Protein AF-A0A2A3X3C4-F1 (afdb_monomer_lite)

Radius of gyration: 15.56 Å; chains: 1; bounding box: 47×38×33 Å

Organism: Brevibacterium aurantiacum (NCBI:txid273384)

pLDDT: mean 91.79, std 9.41, range [42.06, 98.62]

Structure (mmCIF, N/CA/C/O backbone):
data_AF-A0A2A3X3C4-F1
#
_entry.id   AF-A0A2A3X3C4-F1
#
loop_
_atom_site.group_PDB
_atom_site.id
_atom_site.type_symbol
_atom_site.label_atom_id
_atom_site.label_alt_id
_atom_site.label_comp_id
_atom_site.label_asym_id
_atom_site.label_entity_id
_atom_site.label_seq_id
_atom_site.pdbx_PDB_ins_code
_atom_site.Cartn_x
_atom_site.Cartn_y
_atom_site.Cartn_z
_atom_site.occupancy
_atom_site.B_iso_or_equiv
_atom_site.auth_seq_id
_atom_site.auth_comp_id
_atom_site.auth_asym_id
_atom_site.auth_atom_id
_atom_site.pdbx_PDB_model_num
ATOM 1 N N . MET A 1 1 ? 4.500 -14.592 -3.077 1.00 85.81 1 MET A N 1
ATOM 2 C CA . MET A 1 1 ? 3.740 -15.726 -2.499 1.00 85.81 1 MET A CA 1
ATOM 3 C C . MET A 1 1 ? 2.327 -15.317 -2.112 1.00 85.81 1 MET A C 1
ATOM 5 O O . MET A 1 1 ? 1.414 -15.936 -2.627 1.00 85.81 1 MET A O 1
ATOM 9 N N . VAL A 1 2 ? 2.126 -14.289 -1.273 1.00 94.00 2 VAL A N 1
ATOM 10 C CA . VAL A 1 2 ? 0.773 -13.874 -0.836 1.00 94.00 2 VAL A CA 1
ATOM 11 C C . VAL A 1 2 ? -0.178 -13.632 -2.012 1.00 94.00 2 VAL A C 1
ATOM 13 O O . VAL A 1 2 ? -1.225 -14.262 -2.049 1.00 94.00 2 VAL A O 1
ATOM 16 N N . SER A 1 3 ? 0.209 -12.820 -3.004 1.00 89.94 3 SER A N 1
ATOM 17 C CA . SER A 1 3 ? -0.647 -12.524 -4.167 1.00 89.94 3 SER A CA 1
ATOM 18 C C . SER A 1 3 ? -1.041 -13.779 -4.953 1.00 89.94 3 SER A C 1
ATOM 20 O O . SER A 1 3 ? -2.203 -13.944 -5.296 1.00 89.94 3 SER A O 1
ATOM 22 N N . VAL A 1 4 ? -0.102 -14.719 -5.133 1.00 92.56 4 VAL A N 1
ATOM 23 C CA . VAL A 1 4 ? -0.367 -16.013 -5.787 1.00 92.56 4 VAL A CA 1
ATOM 24 C C . VAL A 1 4 ? -1.408 -16.815 -5.005 1.00 92.56 4 VAL A C 1
ATOM 26 O O . VAL A 1 4 ? -2.330 -17.366 -5.592 1.00 92.56 4 VAL A O 1
ATOM 29 N N . LEU A 1 5 ? -1.283 -16.883 -3.677 1.00 93.00 5 LEU A N 1
ATOM 30 C CA . LEU A 1 5 ? -2.232 -17.624 -2.845 1.00 93.00 5 LEU A CA 1
ATOM 31 C C . LEU A 1 5 ? -3.603 -16.943 -2.795 1.00 93.00 5 LEU A C 1
ATOM 33 O O . LEU A 1 5 ? -4.607 -17.639 -2.868 1.00 93.00 5 LEU A O 1
ATOM 37 N N . ALA A 1 6 ? -3.653 -15.613 -2.726 1.00 91.44 6 ALA A N 1
ATOM 38 C CA . ALA A 1 6 ? -4.905 -14.860 -2.789 1.00 91.44 6 ALA A CA 1
ATOM 39 C C . ALA A 1 6 ? -5.629 -15.078 -4.128 1.00 91.44 6 ALA A C 1
ATOM 41 O O . ALA A 1 6 ? -6.839 -15.260 -4.155 1.00 91.44 6 ALA A O 1
ATOM 42 N N . CYS A 1 7 ? -4.873 -15.137 -5.225 1.00 90.75 7 CYS A N 1
ATOM 43 C CA . CYS A 1 7 ? -5.380 -15.425 -6.561 1.00 90.75 7 CYS A CA 1
ATOM 44 C C . CYS A 1 7 ? -5.940 -16.851 -6.696 1.00 90.75 7 CYS A C 1
ATOM 46 O O . CYS A 1 7 ? -7.024 -17.059 -7.233 1.00 90.75 7 CYS A O 1
ATOM 48 N N . GLN A 1 8 ? -5.183 -17.843 -6.218 1.00 90.75 8 GLN A N 1
ATOM 49 C CA . GLN A 1 8 ? -5.447 -19.263 -6.477 1.00 90.75 8 GLN A CA 1
ATOM 50 C C . GLN A 1 8 ? -6.340 -19.929 -5.419 1.00 90.75 8 GLN A C 1
ATOM 52 O O . GLN A 1 8 ? -6.954 -20.952 -5.699 1.00 90.75 8 GLN A O 1
ATOM 57 N N . LEU A 1 9 ? -6.397 -19.384 -4.199 1.00 90.00 9 LEU A N 1
ATOM 58 C CA . LEU A 1 9 ? -7.109 -19.947 -3.042 1.00 90.00 9 LEU A CA 1
ATOM 59 C C . LEU A 1 9 ? -8.020 -18.896 -2.386 1.00 90.00 9 LEU A C 1
ATOM 61 O O . LEU A 1 9 ? -8.079 -18.776 -1.160 1.00 90.00 9 LEU A O 1
ATOM 65 N N . ARG A 1 10 ? -8.706 -18.104 -3.210 1.00 81.69 10 ARG A N 1
ATOM 66 C CA . ARG A 1 10 ? -9.596 -17.002 -2.805 1.00 81.69 10 ARG A CA 1
ATOM 67 C C . ARG A 1 10 ? -10.656 -17.398 -1.769 1.00 81.69 10 ARG A C 1
ATOM 69 O O . ARG A 1 10 ? -10.894 -16.664 -0.819 1.00 81.69 10 ARG A O 1
ATOM 76 N N . ASP A 1 11 ? -11.196 -18.611 -1.867 1.00 85.12 11 ASP A N 1
ATOM 77 C CA . ASP A 1 11 ? -12.179 -19.187 -0.937 1.00 85.12 11 ASP A CA 1
ATOM 78 C C . ASP A 1 11 ? -11.599 -19.504 0.459 1.00 85.12 11 ASP A C 1
ATOM 80 O O . ASP A 1 11 ? -12.320 -19.869 1.392 1.00 85.12 11 ASP A O 1
ATOM 84 N N . ARG A 1 12 ? -10.274 -19.402 0.630 1.00 90.50 12 ARG A N 1
ATOM 85 C CA . ARG A 1 12 ? -9.569 -19.768 1.866 1.00 90.50 12 ARG A CA 1
ATOM 86 C C . ARG A 1 12 ? -9.150 -18.583 2.717 1.00 90.50 12 ARG A C 1
ATOM 88 O O . ARG A 1 12 ? -8.841 -18.795 3.892 1.00 90.50 12 ARG A O 1
ATOM 95 N N . PHE A 1 13 ? -9.186 -17.362 2.204 1.00 91.69 13 PHE A N 1
ATOM 96 C CA . PHE A 1 13 ? -8.737 -16.184 2.941 1.00 91.69 13 PHE A CA 1
ATOM 97 C C . PHE A 1 13 ? -9.859 -15.152 3.024 1.00 91.69 13 PHE A C 1
ATOM 99 O O . PHE A 1 13 ? -10.421 -14.767 2.010 1.00 91.69 13 PHE A O 1
ATOM 106 N N . SER A 1 14 ? -10.184 -14.694 4.237 1.00 93.38 14 SER A N 1
ATOM 107 C CA . SER A 1 14 ? -11.134 -13.586 4.429 1.00 93.38 14 SER A CA 1
ATOM 108 C C . SER A 1 14 ? -10.510 -12.223 4.140 1.00 93.38 14 SER A C 1
ATOM 110 O O . SER A 1 14 ? -11.229 -11.259 3.920 1.00 93.38 14 SER A O 1
ATOM 112 N N . ALA A 1 15 ? -9.180 -12.149 4.161 1.00 95.81 15 ALA A N 1
ATOM 113 C CA . ALA A 1 15 ? -8.386 -10.978 3.835 1.00 95.81 15 ALA A CA 1
ATOM 114 C C . ALA A 1 15 ? -6.932 -11.398 3.569 1.00 95.81 15 ALA A C 1
ATOM 116 O O . ALA A 1 15 ? -6.484 -12.447 4.047 1.00 95.81 15 ALA A O 1
ATOM 117 N N . PHE A 1 16 ? -6.167 -10.573 2.857 1.00 96.25 16 PHE A N 1
ATOM 118 C CA . PHE A 1 16 ? -4.724 -10.768 2.686 1.00 96.25 16 PHE A CA 1
ATOM 119 C C . PHE A 1 16 ? -3.971 -9.439 2.681 1.00 96.25 16 PHE A C 1
ATOM 121 O O . PHE A 1 16 ? -4.551 -8.378 2.465 1.00 96.25 16 PHE A O 1
ATOM 128 N N . ALA A 1 17 ? -2.661 -9.483 2.920 1.00 97.81 17 ALA A N 1
ATOM 129 C CA . ALA A 1 17 ? -1.857 -8.272 2.894 1.00 97.81 17 ALA A CA 1
ATOM 130 C C . ALA A 1 17 ? -0.416 -8.501 2.440 1.00 97.81 17 ALA A C 1
ATOM 132 O O . ALA A 1 17 ? 0.156 -9.572 2.653 1.00 97.81 17 ALA A O 1
ATOM 133 N N . THR A 1 18 ? 0.181 -7.478 1.834 1.00 97.56 18 THR A N 1
ATOM 134 C CA . THR A 1 18 ? 1.569 -7.491 1.359 1.00 97.56 18 THR A CA 1
ATOM 135 C C . THR A 1 18 ? 2.384 -6.376 2.001 1.00 97.56 18 THR A C 1
ATOM 137 O O . THR A 1 18 ? 1.902 -5.268 2.217 1.00 97.56 18 THR A O 1
ATOM 140 N N . ILE A 1 19 ? 3.656 -6.667 2.273 1.00 97.88 19 ILE A N 1
ATOM 141 C CA . ILE A 1 19 ? 4.665 -5.673 2.646 1.00 97.88 19 ILE A CA 1
ATOM 142 C C . ILE A 1 19 ? 5.805 -5.802 1.647 1.00 97.88 19 ILE A C 1
ATOM 144 O O . ILE A 1 19 ? 6.283 -6.917 1.429 1.00 97.88 19 ILE A O 1
ATOM 148 N N . ALA A 1 20 ? 6.204 -4.685 1.036 1.00 97.06 20 ALA A N 1
ATOM 149 C CA . ALA A 1 20 ? 7.280 -4.638 0.045 1.00 97.06 20 ALA A CA 1
ATOM 150 C C . ALA A 1 20 ? 7.107 -5.719 -1.051 1.00 97.06 20 ALA A C 1
ATOM 152 O O . ALA A 1 20 ? 8.029 -6.457 -1.399 1.00 97.06 20 ALA A O 1
ATOM 153 N N . GLY A 1 21 ? 5.875 -5.882 -1.545 1.00 94.94 21 GLY A N 1
ATOM 154 C CA . GLY A 1 21 ? 5.501 -7.000 -2.408 1.00 94.94 21 GLY A CA 1
ATOM 155 C C . GLY A 1 21 ? 6.177 -6.962 -3.781 1.00 94.94 21 GLY A C 1
ATOM 156 O O . GLY A 1 21 ? 6.373 -5.906 -4.376 1.00 94.94 21 GLY A O 1
ATOM 157 N N . ALA A 1 22 ? 6.508 -8.140 -4.311 1.00 92.31 22 ALA A N 1
ATOM 158 C CA . ALA A 1 22 ? 6.952 -8.284 -5.692 1.00 92.31 22 ALA A CA 1
ATOM 159 C C . ALA A 1 22 ? 5.750 -8.589 -6.597 1.00 92.31 22 ALA A C 1
ATOM 161 O O . ALA A 1 22 ? 5.285 -9.730 -6.653 1.00 92.31 22 ALA A O 1
ATOM 162 N N . TYR A 1 23 ? 5.242 -7.563 -7.276 1.00 89.56 23 TYR A N 1
ATOM 163 C CA . TYR A 1 23 ? 3.998 -7.607 -8.050 1.00 89.56 23 TYR A CA 1
ATOM 164 C C . TYR A 1 23 ? 4.232 -7.982 -9.516 1.00 89.56 23 TYR A C 1
ATOM 166 O O . TYR A 1 23 ? 3.828 -7.258 -10.416 1.00 89.56 23 TYR A O 1
ATOM 174 N N . TYR A 1 24 ? 4.915 -9.094 -9.785 1.00 92.44 24 TYR A N 1
ATOM 175 C CA . TYR A 1 24 ? 5.076 -9.551 -11.169 1.00 92.44 24 TYR A CA 1
ATOM 176 C C . TYR A 1 24 ? 3.743 -10.065 -11.747 1.00 92.44 24 TYR A C 1
ATOM 178 O O . TYR A 1 24 ? 2.966 -10.643 -10.976 1.00 92.44 24 TYR A O 1
ATOM 186 N N . PRO A 1 25 ? 3.479 -9.920 -13.061 1.00 88.62 25 PRO A N 1
ATOM 187 C CA . PRO A 1 25 ? 2.233 -10.361 -13.704 1.00 88.62 25 PRO A CA 1
ATOM 188 C C . PRO A 1 25 ? 1.836 -11.798 -13.371 1.00 88.62 25 PRO A C 1
ATOM 190 O O . PRO A 1 25 ? 0.712 -12.066 -12.966 1.00 88.62 25 PRO A O 1
ATOM 193 N N . GLN A 1 26 ? 2.802 -12.717 -13.341 1.00 88.19 26 GLN A N 1
ATOM 194 C CA . GLN A 1 26 ? 2.584 -14.131 -13.019 1.00 88.19 26 GLN A CA 1
ATOM 195 C C . GLN A 1 26 ? 1.997 -14.360 -11.613 1.00 88.19 26 GLN A C 1
ATOM 197 O O . GLN A 1 26 ? 1.540 -15.457 -11.300 1.00 88.19 26 GLN A O 1
ATOM 202 N N . SER A 1 27 ? 2.041 -13.354 -10.733 1.00 87.25 27 SER A N 1
ATOM 203 C CA . SER A 1 27 ? 1.463 -13.431 -9.392 1.00 87.25 27 SER A CA 1
ATOM 204 C C . SER A 1 27 ? -0.025 -13.086 -9.323 1.00 87.25 27 SER A C 1
ATOM 206 O O . SER A 1 27 ? -0.627 -13.320 -8.273 1.00 87.25 27 SER A O 1
ATOM 208 N N . PHE A 1 28 ? -0.599 -12.546 -10.403 1.00 86.25 28 PHE A N 1
ATOM 209 C CA . PHE A 1 28 ? -2.008 -12.156 -10.487 1.00 86.25 28 PHE A CA 1
ATOM 210 C C . PHE A 1 28 ? -2.667 -12.386 -11.867 1.00 86.25 28 PHE A C 1
ATOM 212 O O . PHE A 1 28 ? -3.858 -12.131 -12.041 1.00 86.25 28 PHE A O 1
ATOM 219 N N . ASP A 1 29 ? -1.930 -12.889 -12.855 1.00 87.25 29 ASP A N 1
ATOM 220 C CA . ASP A 1 29 ? -2.485 -13.238 -14.159 1.00 87.25 29 ASP A CA 1
ATOM 221 C C . ASP A 1 29 ? -3.502 -14.378 -14.032 1.00 87.25 29 ASP A C 1
ATOM 223 O O . ASP A 1 29 ? -3.238 -15.425 -13.436 1.00 87.25 29 ASP A O 1
ATOM 227 N N . GLY A 1 30 ? -4.679 -14.171 -14.624 1.00 87.56 30 GLY A N 1
ATOM 228 C CA . GLY A 1 30 ? -5.760 -15.154 -14.621 1.00 87.56 30 GLY A CA 1
ATOM 229 C C . GLY A 1 30 ? -6.486 -15.308 -13.283 1.00 87.56 30 GLY A C 1
ATOM 230 O O . GLY A 1 30 ? -7.210 -16.290 -13.122 1.00 87.56 30 GLY A O 1
ATOM 231 N N . CYS A 1 31 ? -6.320 -14.379 -12.332 1.00 89.81 31 CYS A N 1
ATOM 232 C CA . CYS A 1 31 ? -7.125 -14.402 -11.113 1.00 89.81 31 CYS A CA 1
ATOM 233 C C . CYS A 1 31 ? -8.613 -14.244 -11.411 1.00 89.81 31 CYS A C 1
ATOM 235 O O . CYS A 1 31 ? -9.028 -13.447 -12.254 1.00 89.81 31 CYS A O 1
ATOM 237 N N . ASP A 1 32 ? -9.416 -14.970 -10.641 1.00 88.69 32 ASP A N 1
ATOM 238 C CA . ASP A 1 32 ? -10.850 -14.757 -10.573 1.00 88.69 32 ASP A CA 1
ATOM 239 C C . ASP A 1 32 ? -11.160 -13.660 -9.546 1.00 88.69 32 ASP A C 1
ATOM 241 O O . ASP A 1 32 ? -11.014 -13.843 -8.336 1.00 88.69 32 ASP A O 1
ATOM 245 N N . TYR A 1 33 ? -11.593 -12.512 -10.056 1.00 87.12 33 TYR A N 1
ATOM 246 C CA . TYR A 1 33 ? -11.957 -11.333 -9.275 1.00 87.12 33 TYR A CA 1
ATOM 247 C C . TYR A 1 33 ? -13.466 -11.251 -8.962 1.00 87.12 33 TYR A C 1
ATOM 249 O O . TYR A 1 33 ? -13.936 -10.233 -8.469 1.00 87.12 33 TYR A O 1
ATOM 257 N N . SER A 1 34 ? -14.259 -12.290 -9.252 1.00 85.25 34 SER A N 1
ATOM 258 C CA . SER A 1 34 ? -15.731 -12.247 -9.131 1.00 85.25 34 SER A CA 1
ATOM 259 C C . SER A 1 34 ? -16.255 -11.981 -7.711 1.00 85.25 34 SER A C 1
ATOM 261 O O . SER A 1 34 ? -17.250 -11.274 -7.529 1.00 85.25 34 SER A O 1
ATOM 263 N N . GLU A 1 35 ? -15.564 -12.507 -6.703 1.00 84.94 35 GLU A N 1
ATOM 264 C CA . GLU A 1 35 ? -15.780 -12.203 -5.283 1.00 84.94 35 GLU A CA 1
ATOM 265 C C . GLU A 1 35 ? -14.549 -11.446 -4.762 1.00 84.94 35 GLU A C 1
ATOM 267 O O . GLU A 1 35 ? -13.452 -12.019 -4.683 1.00 84.94 35 GLU A O 1
ATOM 272 N N . PRO A 1 36 ? -14.707 -10.157 -4.449 1.00 87.81 36 PRO A N 1
ATOM 273 C CA . PRO A 1 36 ? -13.616 -9.327 -3.979 1.00 87.81 36 PRO A CA 1
ATOM 274 C C . PRO A 1 36 ? -13.172 -9.753 -2.574 1.00 87.81 36 PRO A C 1
ATOM 276 O O . PRO A 1 36 ? -13.988 -9.942 -1.675 1.00 87.81 36 PRO A O 1
ATOM 279 N N . THR A 1 37 ? -11.860 -9.887 -2.374 1.00 92.25 37 THR A N 1
ATOM 280 C CA . THR A 1 37 ? -11.265 -10.195 -1.066 1.00 92.25 37 THR A CA 1
ATOM 281 C C . THR A 1 37 ? -10.635 -8.928 -0.483 1.00 92.25 37 THR A C 1
ATOM 283 O O . THR A 1 37 ? -9.821 -8.307 -1.173 1.00 92.25 37 THR A O 1
ATOM 286 N N . PRO A 1 38 ? -10.952 -8.551 0.770 1.00 96.19 38 PRO A N 1
ATOM 287 C CA . PRO A 1 38 ? -10.298 -7.444 1.457 1.00 96.19 38 PRO A CA 1
ATOM 288 C C . PRO A 1 38 ? -8.777 -7.545 1.406 1.00 96.19 38 PRO A C 1
ATOM 290 O O . PRO A 1 38 ? -8.197 -8.606 1.672 1.00 96.19 38 PRO A O 1
ATOM 293 N N . MET A 1 39 ? -8.121 -6.437 1.069 1.00 96.56 39 MET A N 1
ATOM 294 C CA . MET A 1 39 ? -6.676 -6.424 0.909 1.00 96.56 39 MET A CA 1
ATOM 295 C C . MET A 1 39 ? -5.998 -5.127 1.340 1.00 96.56 39 MET A C 1
ATOM 297 O O . MET A 1 39 ? -6.532 -4.026 1.199 1.00 96.56 39 MET A O 1
ATOM 301 N N . LEU A 1 40 ? -4.777 -5.279 1.850 1.00 98.25 40 LEU A N 1
ATOM 302 C CA . LEU A 1 40 ? -3.938 -4.174 2.296 1.00 98.25 40 LEU A CA 1
ATOM 303 C C . LEU A 1 40 ? -2.506 -4.342 1.778 1.00 98.25 40 LEU A C 1
ATOM 305 O O . LEU A 1 40 ? -1.872 -5.374 1.983 1.00 98.25 40 LEU A O 1
ATOM 309 N N . ALA A 1 41 ? -1.961 -3.308 1.147 1.00 98.44 41 ALA A N 1
ATOM 310 C CA . ALA A 1 41 ? -0.563 -3.259 0.732 1.00 98.44 41 ALA A CA 1
ATOM 311 C C . ALA A 1 41 ? 0.207 -2.180 1.501 1.00 98.44 41 ALA A C 1
ATOM 313 O O . ALA A 1 41 ? -0.279 -1.064 1.674 1.00 98.44 41 ALA A O 1
ATOM 314 N N . ILE A 1 42 ? 1.428 -2.483 1.935 1.00 98.38 42 ILE A N 1
ATOM 315 C CA . ILE A 1 42 ? 2.363 -1.519 2.526 1.00 98.38 42 ILE A CA 1
ATOM 316 C C . ILE A 1 42 ? 3.634 -1.515 1.687 1.00 98.38 42 ILE A C 1
ATOM 318 O O . ILE A 1 42 ? 4.248 -2.563 1.477 1.00 98.38 42 ILE A O 1
ATOM 322 N N . HIS A 1 43 ? 4.054 -0.346 1.210 1.00 98.50 43 HIS A N 1
ATOM 323 C CA . HIS A 1 43 ? 5.220 -0.252 0.335 1.00 98.50 43 HIS A CA 1
ATOM 324 C C . HIS A 1 43 ? 5.987 1.052 0.533 1.00 98.50 43 HIS A C 1
ATOM 326 O O . HIS A 1 43 ? 5.397 2.120 0.710 1.00 98.50 43 HIS A O 1
ATOM 332 N N . GLY A 1 44 ? 7.315 0.962 0.508 1.00 97.94 44 GLY A N 1
ATOM 333 C CA . GLY A 1 44 ? 8.203 2.112 0.617 1.00 97.94 44 GLY A CA 1
ATOM 334 C C . GLY A 1 44 ? 8.376 2.834 -0.718 1.00 97.94 44 GLY A C 1
ATOM 335 O O . GLY A 1 44 ? 8.622 2.194 -1.737 1.00 97.94 44 GLY A O 1
ATOM 336 N N . THR A 1 45 ? 8.274 4.165 -0.745 1.00 97.56 45 THR A N 1
ATOM 337 C CA . THR A 1 45 ? 8.482 4.932 -1.991 1.00 97.56 45 THR A CA 1
ATOM 338 C C . THR A 1 45 ? 9.955 4.999 -2.403 1.00 97.56 45 THR A C 1
ATOM 340 O O . THR A 1 45 ? 10.251 5.319 -3.549 1.00 97.56 45 THR A O 1
ATOM 343 N N . GLY A 1 46 ? 10.875 4.704 -1.477 1.00 97.50 46 GLY A N 1
ATOM 344 C CA . GLY A 1 46 ? 12.320 4.601 -1.699 1.00 97.50 46 GLY A CA 1
ATOM 345 C C . GLY A 1 46 ? 12.811 3.162 -1.896 1.00 97.50 46 GLY A C 1
ATOM 346 O O . GLY A 1 46 ? 14.011 2.906 -1.797 1.00 97.50 46 GLY A O 1
ATOM 347 N N . ASP A 1 47 ? 11.907 2.208 -2.136 1.00 98.25 47 ASP A N 1
ATOM 348 C CA . ASP A 1 47 ? 12.253 0.807 -2.350 1.00 98.25 47 ASP A CA 1
ATOM 349 C C . ASP A 1 47 ? 13.109 0.641 -3.624 1.00 98.25 47 ASP A C 1
ATOM 351 O O . ASP A 1 47 ? 12.653 0.810 -4.759 1.00 98.25 47 ASP A O 1
ATOM 355 N N . ALA A 1 48 ? 14.384 0.302 -3.421 1.00 96.75 48 ALA A N 1
ATOM 356 C CA . ALA A 1 48 ? 15.358 0.084 -4.488 1.00 96.75 48 ALA A CA 1
ATOM 357 C C . ALA A 1 48 ? 15.362 -1.356 -5.042 1.00 96.75 48 ALA A C 1
ATOM 359 O O . ALA A 1 48 ? 16.109 -1.648 -5.972 1.00 96.75 48 ALA A O 1
ATOM 360 N N . THR A 1 49 ? 14.569 -2.262 -4.465 1.00 96.12 49 THR A N 1
ATOM 361 C CA . THR A 1 49 ? 14.469 -3.673 -4.874 1.00 96.12 49 THR A CA 1
ATOM 362 C C . THR A 1 49 ? 13.227 -3.926 -5.724 1.00 96.12 49 THR A C 1
ATOM 364 O O . THR A 1 49 ? 13.322 -4.591 -6.754 1.00 96.12 49 THR A O 1
ATOM 367 N N . MET A 1 50 ? 12.075 -3.414 -5.288 1.00 96.69 50 MET A N 1
ATOM 368 C CA . MET A 1 50 ? 10.799 -3.425 -6.002 1.00 96.69 50 MET A CA 1
ATOM 369 C C . MET A 1 50 ? 10.250 -1.999 -6.019 1.00 96.69 50 MET A C 1
ATOM 371 O O . MET A 1 50 ? 9.599 -1.559 -5.074 1.00 96.69 50 MET A O 1
ATOM 375 N N . HIS A 1 51 ? 10.549 -1.269 -7.091 1.00 97.81 51 HIS A N 1
ATOM 376 C CA . HIS A 1 51 ? 10.210 0.148 -7.202 1.00 97.81 51 HIS A CA 1
ATOM 377 C C . HIS A 1 51 ? 8.712 0.421 -7.062 1.00 97.81 51 HIS A C 1
ATOM 379 O O . HIS A 1 51 ? 7.880 -0.246 -7.674 1.00 97.81 51 HIS A O 1
ATOM 385 N N . TYR A 1 52 ? 8.392 1.459 -6.292 1.00 98.19 52 TYR A N 1
ATOM 386 C CA . TYR A 1 52 ? 7.020 1.842 -5.974 1.00 98.19 52 TYR A CA 1
ATOM 387 C C . TYR A 1 52 ? 6.194 2.221 -7.220 1.00 98.19 52 TYR A C 1
ATOM 389 O O . TYR A 1 52 ? 5.034 1.833 -7.355 1.00 98.19 52 TYR A O 1
ATOM 397 N N . GLU A 1 53 ? 6.810 2.928 -8.167 1.00 98.00 53 GLU A N 1
ATOM 398 C CA . GLU A 1 53 ? 6.173 3.345 -9.428 1.00 98.00 53 GLU A CA 1
ATOM 399 C C . GLU A 1 53 ? 6.191 2.251 -10.512 1.00 98.00 53 GLU A C 1
ATOM 401 O O . GLU A 1 53 ? 5.786 2.488 -11.648 1.00 98.00 53 GLU A O 1
ATOM 406 N N . GLY A 1 54 ? 6.629 1.037 -10.168 1.00 97.19 54 GLY A N 1
ATOM 407 C CA . GLY A 1 54 ? 6.818 -0.051 -11.120 1.00 97.19 54 GLY A CA 1
ATOM 408 C C . GLY A 1 54 ? 8.195 -0.005 -11.771 1.00 97.19 54 GLY A C 1
ATOM 409 O O . GLY A 1 54 ? 9.028 0.855 -11.475 1.00 97.19 54 GLY A O 1
ATOM 410 N N . GLY A 1 55 ? 8.472 -0.977 -12.630 1.00 96.81 55 GLY A N 1
ATOM 411 C CA . GLY A 1 55 ? 9.770 -1.077 -13.282 1.00 96.81 55 GLY A CA 1
ATOM 412 C C . GLY A 1 55 ? 9.977 -2.399 -13.995 1.00 96.81 55 GLY A C 1
ATOM 413 O O . GLY A 1 55 ? 9.036 -3.134 -14.279 1.00 96.81 55 GLY A O 1
ATOM 414 N N . GLU A 1 56 ? 11.239 -2.693 -14.278 1.00 96.19 56 GLU A N 1
ATOM 415 C CA . GLU A 1 56 ? 11.664 -3.952 -14.870 1.00 96.19 56 GLU A CA 1
ATOM 416 C C . GLU A 1 56 ? 12.737 -4.577 -13.987 1.00 96.19 56 GLU A C 1
ATOM 418 O O . GLU A 1 56 ? 13.676 -3.910 -13.546 1.00 96.19 56 GLU A O 1
ATOM 423 N N . ARG A 1 57 ? 12.598 -5.871 -13.711 1.00 93.12 57 ARG A N 1
ATOM 424 C CA . ARG A 1 57 ? 13.579 -6.626 -12.940 1.00 93.12 57 ARG A CA 1
ATOM 425 C C . ARG A 1 57 ? 13.558 -8.078 -13.389 1.00 93.12 57 ARG A C 1
ATOM 427 O O . ARG A 1 57 ? 12.500 -8.640 -13.627 1.00 93.12 57 ARG A O 1
ATOM 434 N N . GLN A 1 58 ? 14.741 -8.683 -13.505 1.00 90.44 58 GLN A N 1
ATOM 435 C CA . GLN A 1 58 ? 14.903 -10.050 -14.028 1.00 90.44 58 GLN A CA 1
ATOM 436 C C . GLN A 1 58 ? 14.282 -10.259 -15.427 1.00 90.44 58 GLN A C 1
ATOM 438 O O . GLN A 1 58 ? 13.843 -11.359 -15.742 1.00 90.44 58 GLN A O 1
ATOM 443 N N . GLY A 1 59 ? 14.252 -9.213 -16.264 1.00 92.19 59 GLY A N 1
ATOM 444 C CA . GLY A 1 59 ? 13.664 -9.264 -17.609 1.00 92.19 59 GLY A CA 1
ATOM 445 C C . GLY A 1 59 ? 12.133 -9.236 -17.641 1.00 92.19 59 GLY A C 1
ATOM 446 O O . GLY A 1 59 ? 11.553 -9.422 -18.704 1.00 92.19 59 GLY A O 1
ATOM 447 N N . GLU A 1 60 ? 11.485 -8.998 -16.499 1.00 93.69 60 GLU A N 1
ATOM 448 C CA . GLU A 1 60 ? 10.032 -8.934 -16.367 1.00 93.69 60 GLU A CA 1
ATOM 449 C C . GLU A 1 60 ? 9.610 -7.530 -15.925 1.00 93.69 60 GLU A C 1
ATOM 451 O O . GLU A 1 60 ? 10.141 -6.974 -14.955 1.00 93.69 60 GLU A O 1
ATOM 456 N N . THR A 1 61 ? 8.640 -6.950 -16.633 1.00 95.94 61 THR A N 1
ATOM 457 C CA . THR A 1 61 ? 8.022 -5.675 -16.254 1.00 95.94 61 THR A CA 1
ATOM 458 C C . THR A 1 61 ? 6.961 -5.912 -15.186 1.00 95.94 61 THR A C 1
ATOM 460 O O . THR A 1 61 ? 6.176 -6.854 -15.269 1.00 95.94 61 THR A O 1
ATOM 463 N N . TYR A 1 62 ? 6.904 -5.033 -14.193 1.00 96.44 62 TYR A N 1
ATOM 464 C CA . TYR A 1 62 ? 5.884 -5.041 -13.153 1.00 96.44 62 TYR A CA 1
ATOM 465 C C . TYR A 1 62 ? 5.271 -3.639 -12.988 1.00 96.44 62 TYR A C 1
ATOM 467 O O . TYR A 1 62 ? 5.967 -2.631 -13.165 1.00 96.44 62 TYR A O 1
ATOM 475 N N . PRO A 1 63 ? 3.965 -3.552 -12.675 1.00 97.00 63 PRO A N 1
ATOM 476 C CA . PRO A 1 63 ? 3.255 -2.286 -12.545 1.00 97.00 63 PRO A CA 1
ATOM 477 C C . PRO A 1 63 ? 3.661 -1.517 -11.281 1.00 97.00 63 PRO A C 1
ATOM 479 O O . PRO A 1 63 ? 4.309 -2.054 -10.378 1.00 97.00 63 PRO A O 1
ATOM 482 N N . SER A 1 64 ? 3.220 -0.259 -11.195 1.00 97.69 64 SER A N 1
ATOM 483 C CA . SER A 1 64 ? 3.242 0.482 -9.931 1.00 97.69 64 SER A CA 1
ATOM 484 C C . SER A 1 64 ? 2.427 -0.242 -8.861 1.00 97.69 64 SER A C 1
ATOM 486 O O . SER A 1 64 ? 1.473 -0.962 -9.174 1.00 97.69 64 SER A O 1
ATOM 488 N N . VAL A 1 65 ? 2.755 -0.012 -7.587 1.00 97.56 65 VAL A N 1
ATOM 489 C CA . VAL A 1 65 ? 1.979 -0.589 -6.479 1.00 97.56 65 VAL A CA 1
ATOM 490 C C . VAL A 1 65 ? 0.519 -0.174 -6.597 1.00 97.56 65 VAL A C 1
ATOM 492 O O . VAL A 1 65 ? -0.362 -1.010 -6.469 1.00 97.56 65 VAL A O 1
ATOM 495 N N . ARG A 1 66 ? 0.243 1.096 -6.915 1.00 96.31 66 ARG A N 1
ATOM 496 C CA . ARG A 1 66 ? -1.131 1.588 -7.065 1.00 96.31 66 ARG A CA 1
ATOM 497 C C . ARG A 1 66 ? -1.880 0.865 -8.184 1.00 96.31 66 ARG A C 1
ATOM 499 O O . ARG A 1 66 ? -2.999 0.428 -7.950 1.00 96.31 66 ARG A O 1
ATOM 506 N N . THR A 1 67 ? -1.249 0.695 -9.343 1.00 96.12 67 THR A N 1
ATOM 507 C CA . THR A 1 67 ? -1.822 -0.029 -10.489 1.00 96.12 67 THR A CA 1
ATOM 508 C C . THR A 1 67 ? -2.073 -1.501 -10.165 1.00 96.12 67 THR A C 1
ATOM 510 O O . THR A 1 67 ? -3.077 -2.060 -10.584 1.00 96.12 67 THR A O 1
ATOM 513 N N . TRP A 1 68 ? -1.218 -2.139 -9.361 1.00 95.44 68 TRP A N 1
ATOM 514 C CA . TRP A 1 68 ? -1.450 -3.519 -8.923 1.00 95.44 68 TRP A CA 1
ATOM 515 C C . TRP A 1 68 ? -2.716 -3.684 -8.055 1.00 95.44 68 TRP A C 1
ATOM 517 O O . TRP A 1 68 ? -3.336 -4.747 -8.081 1.00 95.44 68 TRP A O 1
ATOM 527 N N . LEU A 1 69 ? -3.129 -2.652 -7.306 1.00 95.62 69 LEU A N 1
ATOM 528 C CA . LEU A 1 69 ? -4.356 -2.688 -6.497 1.00 95.62 69 LEU A CA 1
ATOM 529 C C . LEU A 1 69 ? -5.631 -2.442 -7.318 1.00 95.62 69 LEU A C 1
ATOM 531 O O . LEU A 1 69 ? -6.712 -2.805 -6.856 1.00 95.62 69 LEU A O 1
ATOM 535 N N . GLU A 1 70 ? -5.534 -1.837 -8.506 1.00 94.12 70 GLU A N 1
ATOM 536 C CA . GLU A 1 70 ? -6.699 -1.425 -9.304 1.00 94.12 70 GLU A CA 1
ATOM 537 C C . GLU A 1 70 ? -7.663 -2.587 -9.604 1.00 94.12 70 GLU A C 1
ATOM 539 O O . GLU A 1 70 ? -8.841 -2.433 -9.278 1.00 94.12 70 GLU A O 1
ATOM 544 N N . PRO A 1 71 ? -7.215 -3.776 -10.060 1.00 93.00 71 PRO A N 1
ATOM 545 C CA . PRO A 1 71 ? -8.121 -4.903 -10.294 1.00 93.00 71 PRO A CA 1
ATOM 546 C C . PRO A 1 71 ? -8.896 -5.347 -9.045 1.00 93.00 71 PRO A C 1
ATOM 548 O O . PRO A 1 71 ? -10.048 -5.754 -9.145 1.00 93.00 71 PRO A O 1
ATOM 551 N N . TRP A 1 72 ? -8.294 -5.241 -7.855 1.00 93.38 72 TRP A N 1
ATOM 552 C CA . TRP A 1 72 ? -8.952 -5.590 -6.589 1.00 93.38 72 TRP A CA 1
ATOM 553 C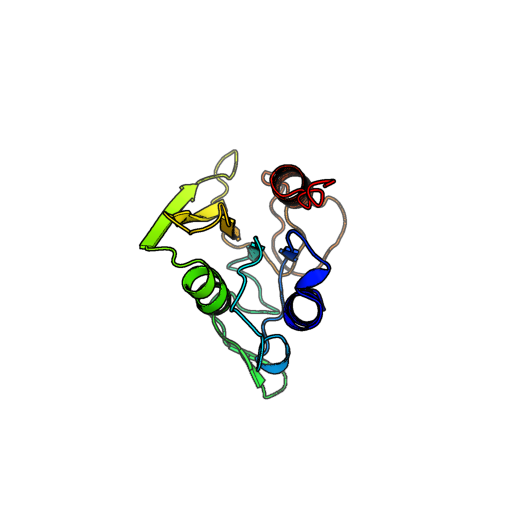 C . TRP A 1 72 ? -10.015 -4.564 -6.192 1.00 93.38 72 TRP A C 1
ATOM 555 O O . TRP A 1 72 ? -11.078 -4.930 -5.696 1.00 93.38 72 TRP A O 1
ATOM 565 N N . ALA A 1 73 ? -9.744 -3.279 -6.421 1.00 96.00 73 ALA A N 1
ATOM 566 C CA . ALA A 1 73 ? -10.714 -2.217 -6.183 1.00 96.00 73 ALA A CA 1
ATOM 567 C C . ALA A 1 73 ? -11.874 -2.251 -7.191 1.00 96.00 73 ALA A C 1
ATOM 569 O O . ALA A 1 73 ? -13.021 -2.022 -6.812 1.00 96.00 73 ALA A O 1
ATOM 570 N N . GLU A 1 74 ? -11.584 -2.554 -8.456 1.00 95.00 74 GLU A N 1
ATOM 571 C CA . GLU A 1 74 ? -12.588 -2.723 -9.511 1.00 95.00 74 GLU A CA 1
ATOM 572 C C . GLU A 1 74 ? -13.492 -3.926 -9.233 1.00 95.00 74 GLU A C 1
ATOM 574 O O . GLU A 1 74 ? -14.710 -3.803 -9.309 1.00 95.00 74 GLU A O 1
ATOM 579 N N . ALA A 1 75 ? -12.922 -5.060 -8.813 1.00 93.06 75 ALA A N 1
ATOM 580 C CA . ALA A 1 75 ? -13.666 -6.245 -8.376 1.00 93.06 75 ALA A CA 1
ATOM 581 C C . ALA A 1 75 ? -14.691 -5.945 -7.269 1.00 93.06 75 ALA A C 1
ATOM 583 O O . ALA A 1 75 ? -15.767 -6.551 -7.200 1.00 93.06 75 ALA A O 1
ATOM 584 N N . ALA A 1 76 ? -14.317 -5.014 -6.390 1.00 95.38 76 ALA A N 1
ATOM 585 C CA . ALA A 1 76 ? -15.108 -4.533 -5.272 1.00 95.38 76 ALA A CA 1
ATOM 586 C C . ALA A 1 76 ? -15.995 -3.330 -5.626 1.00 95.38 76 ALA A C 1
ATOM 588 O O . ALA A 1 76 ? -16.554 -2.720 -4.718 1.00 95.38 76 ALA A O 1
ATOM 589 N N . ASP A 1 77 ? -16.136 -2.970 -6.906 1.00 96.62 77 ASP A N 1
ATOM 590 C CA . ASP A 1 77 ? -16.969 -1.859 -7.390 1.00 96.62 77 ASP A CA 1
ATOM 591 C C . ASP A 1 77 ? -16.716 -0.525 -6.655 1.00 96.62 77 ASP A C 1
ATOM 593 O O . ASP A 1 77 ? -17.614 0.304 -6.482 1.00 96.62 77 ASP A O 1
ATOM 597 N N . CYS A 1 78 ? -15.482 -0.295 -6.196 1.00 97.38 78 CYS A N 1
ATOM 598 C CA . CYS A 1 78 ? -15.125 0.932 -5.491 1.00 97.38 78 CYS A CA 1
ATOM 599 C C . CYS A 1 78 ? -15.226 2.148 -6.433 1.00 97.38 78 CYS A C 1
ATOM 601 O O . CYS A 1 78 ? -14.682 2.143 -7.535 1.00 97.38 78 CYS A O 1
ATOM 603 N N . THR A 1 79 ? -15.846 3.247 -5.987 1.00 96.06 79 THR A N 1
ATOM 604 C CA . THR A 1 79 ? -16.120 4.426 -6.846 1.00 96.06 79 THR A CA 1
ATOM 605 C C . THR A 1 79 ? -15.202 5.625 -6.601 1.00 96.06 79 THR A C 1
ATOM 607 O O . THR A 1 79 ? -15.398 6.704 -7.161 1.00 96.06 79 THR A O 1
ATOM 610 N N . GLY A 1 80 ? -14.177 5.463 -5.766 1.00 94.94 80 GLY A N 1
ATOM 611 C CA . GLY A 1 80 ? -13.166 6.490 -5.533 1.00 94.94 80 GLY A CA 1
ATOM 612 C C . GLY A 1 80 ? -12.116 6.059 -4.520 1.00 94.94 80 GLY A C 1
ATOM 613 O O . GLY A 1 80 ? -12.130 4.933 -4.031 1.00 94.94 80 GLY A O 1
ATOM 614 N N . SER A 1 81 ? -11.212 6.971 -4.170 1.00 96.94 81 SER A N 1
ATOM 615 C CA . SER A 1 81 ? -10.204 6.756 -3.131 1.00 96.94 81 SER A CA 1
ATOM 616 C C . SER A 1 81 ? -10.004 8.011 -2.289 1.00 96.94 81 SER A C 1
ATOM 618 O O . SER A 1 81 ? -10.254 9.131 -2.740 1.00 96.94 81 SER A O 1
ATOM 620 N N . LYS A 1 82 ? -9.556 7.830 -1.046 1.00 97.50 82 LYS A N 1
ATOM 621 C CA . LYS A 1 82 ? -9.247 8.923 -0.125 1.00 97.50 82 LYS A CA 1
ATOM 622 C C . LYS A 1 82 ? -7.895 8.714 0.534 1.00 97.50 82 LYS A C 1
ATOM 624 O O . LYS A 1 82 ? -7.657 7.674 1.149 1.00 97.50 82 LYS A O 1
ATOM 629 N N . ASP A 1 83 ? -7.092 9.768 0.506 1.00 96.75 83 ASP A N 1
ATOM 630 C CA . ASP A 1 83 ? -5.773 9.781 1.123 1.00 96.75 83 ASP A CA 1
ATOM 631 C C . ASP A 1 83 ? -5.838 10.367 2.534 1.00 96.75 83 ASP A C 1
ATOM 633 O O . ASP A 1 83 ? -6.499 11.379 2.800 1.00 96.75 83 ASP A O 1
ATOM 637 N N . ARG A 1 84 ? -5.115 9.744 3.462 1.00 94.56 84 ARG A N 1
ATOM 638 C CA . ARG A 1 84 ? -4.939 10.224 4.832 1.00 94.56 84 ARG A CA 1
ATOM 639 C C . ARG A 1 84 ? -3.498 10.024 5.273 1.00 94.56 84 ARG A C 1
ATOM 641 O O . ARG A 1 84 ? -2.965 8.926 5.182 1.00 94.56 84 ARG A O 1
ATOM 648 N N . LYS A 1 85 ? -2.882 11.064 5.833 1.00 92.75 85 LYS A N 1
ATOM 649 C CA . LYS A 1 85 ? -1.586 10.929 6.514 1.00 92.75 85 LYS A CA 1
ATOM 650 C C . LYS A 1 85 ? -1.783 10.187 7.837 1.00 92.75 85 LYS A C 1
ATOM 652 O O . LYS A 1 85 ? -2.646 10.580 8.621 1.00 92.75 85 LYS A O 1
ATOM 657 N N . VAL A 1 86 ? -1.019 9.123 8.062 1.00 89.94 86 VAL A N 1
ATOM 658 C CA . VAL A 1 86 ? -1.162 8.227 9.227 1.00 89.94 86 VAL A CA 1
ATOM 659 C C . VAL A 1 86 ? 0.131 8.030 10.027 1.00 89.94 86 VAL A C 1
ATOM 661 O O . VAL A 1 86 ? 0.078 7.450 11.106 1.00 89.94 86 VAL A O 1
ATOM 664 N N . GLY A 1 87 ? 1.272 8.536 9.547 1.00 76.56 87 GLY A N 1
ATOM 665 C CA . GLY A 1 87 ? 2.535 8.512 10.295 1.00 76.56 87 GLY A CA 1
ATOM 666 C C . GLY A 1 87 ? 2.522 9.448 11.510 1.00 76.56 87 GLY A C 1
ATOM 667 O O . GLY A 1 87 ? 1.868 10.497 11.494 1.00 76.56 87 GLY A O 1
ATOM 668 N N . LYS A 1 88 ? 3.251 9.084 12.574 1.00 75.38 88 LYS A N 1
ATOM 669 C CA . LYS A 1 88 ? 3.501 9.978 13.718 1.00 75.38 88 LYS A CA 1
ATOM 670 C C . LYS A 1 88 ? 4.722 10.873 13.431 1.00 75.38 88 LYS A C 1
ATOM 672 O O . LYS A 1 88 ? 5.517 10.603 12.540 1.00 75.38 88 LYS A O 1
ATOM 677 N N . ARG A 1 89 ? 4.845 11.979 14.178 1.00 64.88 89 ARG A N 1
ATOM 678 C CA . ARG A 1 89 ? 6.081 12.789 14.323 1.00 64.88 89 ARG A CA 1
ATOM 679 C C . ARG A 1 89 ? 6.833 13.166 13.030 1.00 64.88 89 ARG A C 1
ATOM 681 O O . ARG A 1 89 ? 8.054 13.220 13.010 1.00 64.88 89 ARG A O 1
ATOM 688 N N . GLY A 1 90 ? 6.114 13.553 11.978 1.00 59.47 90 GLY A N 1
ATOM 689 C CA . GLY A 1 90 ? 6.727 14.119 10.768 1.00 59.47 90 GLY A CA 1
ATOM 690 C C . GLY A 1 90 ? 7.103 13.097 9.695 1.00 59.47 90 GLY A C 1
ATOM 691 O O . GLY A 1 90 ? 7.433 13.507 8.581 1.00 59.47 90 GLY A O 1
ATOM 692 N N . GLU A 1 91 ? 6.960 11.798 9.965 1.00 67.44 91 GLU A N 1
ATOM 693 C CA . GLU A 1 91 ? 6.991 10.786 8.914 1.00 67.44 91 GLU A CA 1
ATOM 694 C C . GLU A 1 91 ? 5.747 10.874 8.025 1.00 67.44 91 GLU A C 1
ATOM 696 O O . GLU A 1 91 ? 4.614 11.079 8.478 1.00 67.44 91 GLU A O 1
ATOM 701 N N . LYS A 1 92 ? 5.954 10.709 6.718 1.00 86.75 92 LYS A N 1
ATOM 702 C CA . LYS A 1 92 ? 4.905 10.850 5.708 1.00 86.75 92 LYS A CA 1
ATOM 703 C C . LYS A 1 92 ? 4.437 9.472 5.250 1.00 86.75 92 LYS A C 1
ATOM 705 O O . LYS A 1 92 ? 4.665 9.085 4.111 1.00 86.75 92 LYS A O 1
ATOM 710 N N . VAL A 1 93 ? 3.765 8.738 6.135 1.00 94.75 93 VAL A N 1
ATOM 711 C CA . VAL A 1 93 ? 2.986 7.568 5.705 1.00 94.75 93 VAL A CA 1
ATOM 712 C C . VAL A 1 93 ? 1.624 8.045 5.222 1.00 94.75 93 VAL A C 1
ATOM 714 O O . VAL A 1 93 ? 0.891 8.699 5.975 1.00 94.75 93 VAL A O 1
ATOM 717 N N . VAL A 1 94 ? 1.290 7.744 3.970 1.00 96.19 94 VAL A N 1
ATOM 718 C CA . VAL A 1 94 ? -0.008 8.053 3.364 1.00 96.19 94 VAL A CA 1
ATOM 719 C C . VAL A 1 94 ? -0.790 6.762 3.205 1.00 96.19 94 VAL A C 1
ATOM 721 O O . VAL A 1 94 ? -0.345 5.840 2.535 1.00 96.19 94 VAL A O 1
ATOM 724 N N . ARG A 1 95 ? -1.970 6.708 3.816 1.00 97.31 95 ARG A N 1
ATOM 725 C CA . ARG A 1 95 ? -2.960 5.666 3.580 1.00 97.31 95 ARG A CA 1
ATOM 726 C C . ARG A 1 95 ? -3.915 6.125 2.489 1.00 97.31 95 ARG A C 1
ATOM 728 O O . ARG A 1 95 ? -4.664 7.074 2.715 1.00 97.31 95 ARG A O 1
ATOM 735 N N . THR A 1 96 ? -3.925 5.422 1.371 1.00 98.31 96 THR A N 1
ATOM 736 C CA . THR A 1 96 ? -4.963 5.495 0.343 1.00 98.31 96 THR A CA 1
ATOM 737 C C . THR A 1 96 ? -5.987 4.408 0.643 1.00 98.31 96 THR A C 1
ATOM 739 O O . THR A 1 96 ? -5.642 3.230 0.647 1.00 98.31 96 THR A O 1
ATOM 742 N N . LYS A 1 97 ? -7.236 4.784 0.923 1.00 98.19 97 LYS A N 1
ATOM 743 C CA . LYS A 1 97 ? -8.344 3.832 1.095 1.00 98.19 97 LYS A CA 1
ATOM 744 C C . LYS A 1 97 ? -9.342 4.003 -0.042 1.00 98.19 97 LYS A C 1
ATOM 746 O O . LYS A 1 97 ? -9.865 5.110 -0.213 1.00 98.19 97 LYS A O 1
ATOM 751 N N . TRP A 1 98 ? -9.636 2.936 -0.777 1.00 98.25 98 TRP A N 1
ATOM 752 C CA . TRP A 1 98 ? -10.712 2.946 -1.767 1.00 98.25 98 TRP A CA 1
ATOM 753 C C . TRP A 1 98 ? -12.073 3.033 -1.065 1.00 98.25 98 TRP A C 1
ATOM 755 O O . TRP A 1 98 ? -12.238 2.590 0.069 1.00 98.25 98 TRP A O 1
ATOM 765 N N . GLN A 1 99 ? -13.011 3.747 -1.677 1.00 97.50 99 GLN A N 1
ATOM 766 C CA . GLN A 1 99 ? -14.270 4.168 -1.065 1.00 97.50 99 GLN A CA 1
ATOM 767 C C . GLN A 1 99 ? -15.464 3.574 -1.804 1.00 97.50 99 GLN A C 1
ATOM 769 O O . GLN A 1 99 ? -15.403 3.342 -3.011 1.00 97.50 99 GLN A O 1
ATOM 774 N N . ASN A 1 100 ? -16.575 3.437 -1.073 1.00 95.62 100 ASN A N 1
ATOM 775 C CA . ASN A 1 100 ? -17.856 2.954 -1.592 1.00 95.62 100 ASN A CA 1
ATOM 776 C C . ASN A 1 100 ? -17.744 1.587 -2.285 1.00 95.62 100 ASN A C 1
ATOM 778 O O . ASN A 1 100 ? -18.419 1.348 -3.279 1.00 95.62 100 ASN A O 1
ATOM 782 N N . CYS A 1 101 ? -16.862 0.730 -1.779 1.00 96.44 101 CYS A N 1
ATOM 783 C CA . CYS A 1 101 ? -16.716 -0.637 -2.248 1.00 96.44 101 CYS A CA 1
ATOM 784 C C . CYS A 1 101 ? -17.926 -1.471 -1.799 1.00 96.44 101 CYS A C 1
ATOM 786 O O . CYS A 1 101 ? -18.477 -1.242 -0.713 1.00 96.44 101 CYS A O 1
ATOM 788 N N . ARG A 1 102 ? -18.358 -2.427 -2.623 1.00 94.06 102 ARG A N 1
ATOM 789 C CA . ARG A 1 102 ? -19.447 -3.348 -2.286 1.00 94.06 102 ARG A CA 1
ATOM 790 C C . ARG A 1 102 ? -19.019 -4.365 -1.233 1.00 94.06 102 ARG A C 1
ATOM 792 O O . ARG A 1 102 ? -17.836 -4.544 -0.956 1.00 94.06 102 ARG A O 1
ATOM 799 N N . ASP A 1 103 ? -20.015 -5.020 -0.644 1.00 86.06 103 ASP A N 1
ATOM 800 C CA . ASP A 1 103 ? -19.841 -6.181 0.237 1.00 86.06 103 ASP A CA 1
ATOM 801 C C . ASP A 1 103 ? -18.912 -5.942 1.447 1.00 86.06 103 ASP A C 1
ATOM 803 O O . ASP A 1 103 ? -18.376 -6.879 2.031 1.00 86.06 103 ASP A O 1
ATOM 807 N N . GLY A 1 104 ? -18.734 -4.675 1.850 1.00 84.56 104 GLY A N 1
ATOM 808 C CA . GLY A 1 104 ? -17.875 -4.294 2.976 1.00 84.56 104 GLY A CA 1
ATOM 809 C C . GLY A 1 104 ? -16.383 -4.525 2.731 1.00 84.56 104 GLY A C 1
ATOM 810 O O . GLY A 1 104 ? -15.619 -4.569 3.691 1.00 84.56 104 GLY A O 1
ATOM 811 N N . VAL A 1 105 ? -15.962 -4.687 1.475 1.00 94.62 105 VAL A N 1
ATOM 812 C CA . VAL A 1 105 ? -14.565 -4.962 1.138 1.00 94.62 105 VAL A CA 1
ATOM 813 C C . VAL A 1 105 ? -13.712 -3.711 1.283 1.00 94.62 105 VAL A C 1
ATOM 815 O O . VAL A 1 105 ? -13.932 -2.713 0.598 1.00 94.62 105 VAL A O 1
ATOM 818 N N . ASP A 1 106 ? -12.679 -3.795 2.117 1.00 97.56 106 ASP A N 1
ATOM 819 C CA . ASP A 1 106 ? -11.649 -2.768 2.188 1.00 97.56 106 ASP A CA 1
ATOM 820 C C . ASP A 1 106 ? -10.467 -3.086 1.265 1.00 97.56 106 ASP A C 1
ATOM 822 O O . ASP A 1 106 ? -9.873 -4.164 1.319 1.00 97.56 106 ASP A O 1
ATOM 826 N N . VAL A 1 107 ? -10.091 -2.096 0.453 1.00 98.19 107 VAL A N 1
ATOM 827 C CA . VAL A 1 107 ? -8.853 -2.081 -0.334 1.00 98.19 107 VAL A CA 1
ATOM 828 C C . VAL A 1 107 ? -8.023 -0.886 0.124 1.00 98.19 107 VAL A C 1
ATOM 830 O O . VAL A 1 107 ? -8.497 0.258 0.104 1.00 98.19 107 VAL A O 1
ATOM 833 N N . GLU A 1 108 ? -6.798 -1.141 0.589 1.00 98.50 108 GLU A N 1
ATOM 834 C CA . GLU A 1 108 ? -5.952 -0.130 1.229 1.00 98.50 108 GLU A CA 1
ATOM 835 C C . GLU A 1 108 ? -4.488 -0.195 0.784 1.00 98.50 108 GLU A C 1
ATOM 837 O O . GLU A 1 108 ? -3.889 -1.261 0.680 1.00 98.50 108 GLU A O 1
ATOM 842 N N . LEU A 1 109 ? -3.876 0.974 0.593 1.00 98.62 109 LEU A N 1
ATOM 843 C CA . LEU A 1 109 ? -2.448 1.130 0.320 1.00 98.62 109 LEU A CA 1
ATOM 844 C C . LEU A 1 109 ? -1.820 2.084 1.331 1.00 98.62 109 LEU A C 1
ATOM 846 O O . LEU A 1 109 ? -2.275 3.214 1.488 1.00 98.62 109 LEU A O 1
ATOM 850 N N . TYR A 1 110 ? -0.741 1.655 1.974 1.00 98.12 110 TYR A N 1
ATOM 851 C CA . TYR A 1 110 ? 0.099 2.463 2.845 1.00 98.12 110 TYR A CA 1
ATOM 852 C C . TYR A 1 110 ? 1.432 2.740 2.150 1.00 98.12 110 TYR A C 1
ATOM 854 O O . TYR A 1 110 ? 2.298 1.870 2.045 1.00 98.12 110 TYR A O 1
ATOM 862 N N . SER A 1 111 ? 1.599 3.976 1.695 1.00 97.81 111 SER A N 1
ATOM 863 C CA . SER A 1 111 ? 2.812 4.475 1.053 1.00 97.81 111 SER A CA 1
ATOM 864 C C . SER A 1 111 ? 3.722 5.085 2.112 1.00 97.81 111 SER A C 1
ATOM 866 O O . SER A 1 111 ? 3.386 6.110 2.713 1.00 97.81 111 SER A O 1
ATOM 868 N N . VAL A 1 112 ? 4.869 4.459 2.360 1.00 96.88 112 VAL A N 1
ATOM 869 C CA . VAL A 1 112 ? 5.855 4.926 3.341 1.00 96.88 112 VAL A CA 1
ATOM 870 C C . VAL A 1 112 ? 6.879 5.797 2.623 1.00 96.88 112 VAL A C 1
ATOM 872 O O . VAL A 1 112 ? 7.714 5.281 1.879 1.00 96.88 112 VAL A O 1
ATOM 875 N N . ALA A 1 113 ? 6.809 7.116 2.823 1.00 95.38 113 ALA A N 1
ATOM 876 C CA . ALA A 1 113 ? 7.736 8.044 2.179 1.00 95.38 113 ALA A CA 1
ATOM 877 C C . ALA A 1 113 ? 9.194 7.697 2.492 1.00 95.38 113 ALA A C 1
ATOM 879 O O . ALA A 1 113 ? 9.554 7.482 3.649 1.00 95.38 113 ALA A O 1
ATOM 880 N N . ASP A 1 114 ? 9.996 7.631 1.433 1.00 94.94 114 ASP A N 1
ATOM 881 C CA . ASP A 1 114 ? 11.420 7.290 1.426 1.00 94.94 114 ASP A CA 1
ATOM 882 C C . ASP A 1 114 ? 11.747 5.904 2.019 1.00 94.94 114 ASP A C 1
ATOM 884 O O . ASP A 1 114 ? 12.913 5.526 2.098 1.00 94.94 114 ASP A O 1
ATOM 888 N N . GLY A 1 115 ? 10.732 5.119 2.407 1.00 95.88 115 GLY A N 1
ATOM 889 C CA . GLY A 1 115 ? 10.884 3.780 2.970 1.00 95.88 115 GLY A CA 1
ATOM 890 C C . GLY A 1 115 ? 11.527 2.817 1.977 1.00 95.88 115 GLY A C 1
ATOM 891 O O . GLY A 1 115 ? 11.255 2.891 0.780 1.00 95.88 115 GLY A O 1
ATOM 892 N N . GLY A 1 116 ? 12.374 1.920 2.477 1.00 97.12 116 GLY A N 1
ATOM 893 C CA . GLY A 1 116 ? 13.063 0.908 1.678 1.00 97.12 116 GLY A CA 1
ATOM 894 C C . GLY A 1 116 ? 12.251 -0.366 1.420 1.00 97.12 116 GLY A C 1
ATOM 895 O O . GLY A 1 116 ? 11.054 -0.440 1.697 1.00 97.12 116 GLY A O 1
ATOM 896 N N . HIS A 1 117 ? 12.951 -1.400 0.946 1.00 97.56 117 HIS A N 1
ATOM 897 C CA . HIS A 1 117 ? 12.454 -2.775 0.845 1.00 97.56 117 HIS A CA 1
ATOM 898 C C . HIS A 1 117 ? 12.556 -3.464 2.208 1.00 97.56 117 HIS A C 1
ATOM 900 O O . HIS A 1 117 ? 13.458 -4.268 2.445 1.00 97.56 117 HIS A O 1
ATOM 906 N N . VAL A 1 118 ? 11.715 -3.049 3.149 1.00 96.94 118 VAL A N 1
ATOM 907 C CA . VAL A 1 118 ? 11.832 -3.386 4.575 1.00 96.94 118 VAL A CA 1
ATOM 908 C C . VAL A 1 118 ? 10.461 -3.647 5.184 1.00 96.94 118 VAL A C 1
ATOM 910 O O . VAL A 1 118 ? 9.436 -3.379 4.560 1.00 96.94 118 VAL A O 1
ATOM 913 N N . TRP A 1 119 ? 10.447 -4.118 6.429 1.00 97.12 119 TRP A N 1
ATOM 914 C CA . TRP A 1 119 ? 9.262 -4.151 7.280 1.00 97.12 119 TRP A CA 1
ATOM 915 C C . TRP A 1 119 ? 9.171 -2.857 8.116 1.00 97.12 119 TRP A C 1
ATOM 917 O O . TRP A 1 119 ? 9.991 -2.663 9.018 1.00 97.12 119 TRP A O 1
ATOM 927 N N . PRO A 1 120 ? 8.219 -1.944 7.836 1.00 94.94 120 PRO A N 1
ATOM 928 C CA . PRO A 1 120 ? 8.063 -0.696 8.589 1.00 94.94 120 PRO A CA 1
ATOM 929 C C . PRO A 1 120 ? 7.779 -0.925 10.081 1.00 94.94 120 PRO A C 1
ATOM 931 O O . PRO A 1 120 ? 6.896 -1.712 10.431 1.00 94.94 120 PRO A O 1
ATOM 934 N N . GLY A 1 121 ? 8.502 -0.221 10.954 1.00 92.69 121 GLY A N 1
ATOM 935 C CA . GLY A 1 121 ? 8.374 -0.335 12.410 1.00 92.69 121 GLY A CA 1
ATOM 936 C C . GLY A 1 121 ? 9.128 -1.511 13.032 1.00 92.69 121 GLY A C 1
ATOM 937 O O . GLY A 1 121 ? 9.053 -1.700 14.243 1.00 92.69 121 GLY A O 1
ATOM 938 N N . GLU A 1 122 ? 9.853 -2.299 12.235 1.00 89.56 122 GLU A N 1
ATOM 939 C CA . GLU A 1 122 ? 10.659 -3.399 12.759 1.00 89.56 122 GLU A CA 1
ATOM 940 C C . GLU A 1 122 ? 11.954 -2.882 13.402 1.00 89.56 122 GLU A C 1
ATOM 942 O O . GLU A 1 122 ? 12.573 -1.924 12.928 1.00 89.56 122 GLU A O 1
ATOM 947 N N . THR A 1 123 ? 12.377 -3.531 14.488 1.00 87.38 123 THR A N 1
ATOM 948 C CA . THR A 1 123 ? 13.600 -3.157 15.228 1.00 87.38 123 THR A CA 1
ATOM 949 C C . THR A 1 123 ? 14.831 -3.933 14.769 1.00 87.38 123 THR A C 1
ATOM 951 O O . THR A 1 123 ? 15.965 -3.521 15.014 1.00 87.38 123 THR A O 1
ATOM 954 N N . MET A 1 124 ? 14.605 -5.049 14.078 1.00 90.06 124 MET A N 1
ATOM 955 C CA . MET A 1 124 ? 15.630 -5.912 13.511 1.00 90.06 124 MET A CA 1
ATOM 956 C C . MET A 1 124 ? 15.749 -5.703 11.998 1.00 90.06 124 MET A C 1
ATOM 958 O O . MET A 1 124 ? 14.858 -5.169 11.337 1.00 90.06 124 MET A O 1
ATOM 962 N N . TYR A 1 125 ? 16.870 -6.143 11.427 1.00 90.88 125 TYR A N 1
ATOM 963 C CA . TYR A 1 125 ? 17.079 -6.075 9.983 1.00 90.88 125 TYR A CA 1
ATOM 964 C C . TYR A 1 125 ? 16.019 -6.895 9.232 1.00 90.88 125 TYR A C 1
ATOM 966 O O . TYR A 1 125 ? 15.910 -8.104 9.431 1.00 90.88 125 TYR A O 1
ATOM 974 N N . SER A 1 126 ? 15.281 -6.234 8.340 1.00 92.31 126 SER A N 1
ATOM 975 C CA . SER A 1 126 ? 14.215 -6.830 7.521 1.00 92.31 126 SER A CA 1
ATOM 976 C C . SER A 1 126 ? 14.390 -6.586 6.016 1.00 92.31 126 SER A C 1
ATOM 978 O O . SER A 1 126 ? 13.566 -7.034 5.225 1.00 92.31 126 SER A O 1
ATOM 980 N N . GLY A 1 127 ? 15.471 -5.909 5.611 1.00 93.25 127 GLY A N 1
ATOM 981 C CA . GLY A 1 127 ? 15.804 -5.648 4.213 1.00 93.25 127 GLY A CA 1
ATOM 982 C C . GLY A 1 127 ? 16.568 -4.337 4.008 1.00 93.25 127 GLY A C 1
ATOM 983 O O . GLY A 1 127 ? 17.162 -3.796 4.941 1.00 93.25 127 GLY A O 1
ATOM 984 N N . GLY A 1 128 ? 16.615 -3.847 2.770 1.00 93.50 128 GLY A N 1
ATOM 985 C CA . GLY A 1 128 ? 17.462 -2.715 2.378 1.00 93.50 128 GLY A CA 1
ATOM 986 C C . GLY A 1 128 ? 16.727 -1.375 2.314 1.00 93.50 128 GLY A C 1
ATOM 987 O O . GLY A 1 128 ? 15.677 -1.274 1.685 1.00 93.50 128 GLY A O 1
ATOM 988 N N . GLY A 1 129 ? 17.333 -0.326 2.874 1.00 94.44 129 GLY A N 1
ATOM 989 C CA . GLY A 1 129 ? 16.857 1.060 2.785 1.00 94.44 129 GLY A CA 1
ATOM 990 C C . GLY A 1 129 ? 16.380 1.626 4.124 1.00 94.44 129 GLY A C 1
ATOM 991 O O . GLY A 1 129 ? 16.664 1.068 5.182 1.00 94.44 129 GLY A O 1
ATOM 992 N N . TYR A 1 130 ? 15.699 2.772 4.081 1.00 93.62 130 TYR A N 1
ATOM 993 C CA . TYR A 1 130 ? 15.210 3.456 5.280 1.00 93.62 130 TYR A CA 1
ATOM 994 C C . TYR A 1 130 ? 14.041 2.697 5.924 1.00 93.62 130 TYR A C 1
ATOM 996 O O . TYR A 1 130 ? 13.100 2.291 5.240 1.00 93.62 130 TYR A O 1
ATOM 1004 N N . VAL A 1 131 ? 14.100 2.536 7.249 1.00 93.44 131 VAL A N 1
ATOM 1005 C CA . VAL A 1 131 ? 13.050 1.927 8.075 1.00 93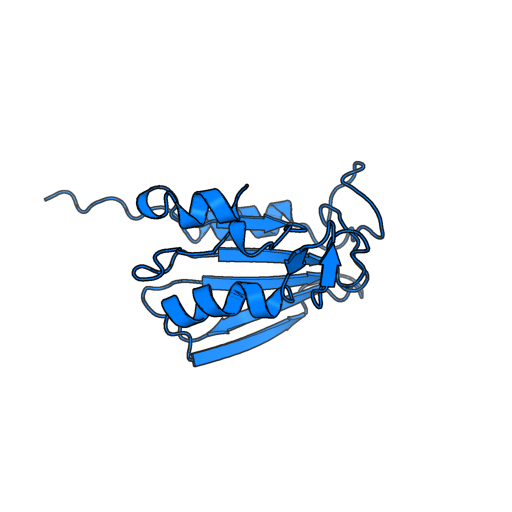.44 131 VAL A CA 1
ATOM 1006 C C . VAL A 1 131 ? 12.454 3.011 8.969 1.00 93.44 131 VAL A C 1
ATOM 1008 O O . VAL A 1 131 ? 13.133 3.542 9.846 1.00 93.44 131 VAL A O 1
ATOM 1011 N N . THR A 1 132 ? 11.178 3.319 8.761 1.00 90.56 132 THR A N 1
ATOM 1012 C CA . THR A 1 132 ? 10.374 4.121 9.697 1.00 90.56 132 THR A CA 1
ATOM 1013 C C . THR A 1 132 ? 10.253 3.413 11.047 1.00 90.56 132 THR A C 1
ATOM 1015 O O . THR A 1 132 ? 10.114 2.190 11.091 1.00 90.56 132 THR A O 1
ATOM 1018 N N . GLN A 1 133 ? 10.272 4.184 12.137 1.00 88.88 133 GLN A N 1
ATOM 1019 C CA . GLN A 1 133 ? 9.988 3.691 13.495 1.00 88.88 133 GLN A CA 1
ATOM 1020 C C . GLN A 1 133 ? 8.696 4.286 14.078 1.00 88.88 133 GLN A C 1
ATOM 1022 O O . GLN A 1 133 ? 8.229 3.849 15.128 1.00 88.88 133 GLN A O 1
ATOM 1027 N N . ASP A 1 134 ? 8.093 5.270 13.407 1.00 87.12 134 ASP A N 1
ATOM 1028 C CA . ASP A 1 134 ? 6.864 5.933 13.854 1.00 87.12 134 ASP A CA 1
ATOM 1029 C C . ASP A 1 134 ? 5.587 5.344 13.211 1.00 87.12 134 ASP A C 1
ATOM 1031 O O . ASP A 1 134 ? 4.472 5.808 13.490 1.00 87.12 134 ASP A O 1
ATOM 1035 N N . PHE A 1 135 ? 5.725 4.286 12.403 1.00 92.25 135 PHE A N 1
ATOM 1036 C CA . PHE A 1 135 ? 4.638 3.488 11.836 1.00 92.25 135 PHE A CA 1
ATOM 1037 C C . PHE A 1 135 ? 4.916 1.985 11.981 1.00 92.25 135 PHE A C 1
ATOM 1039 O O . PHE A 1 135 ? 5.939 1.489 11.523 1.00 92.25 135 PHE A O 1
ATOM 1046 N N . SER A 1 136 ? 3.974 1.257 12.587 1.00 93.94 136 SER A N 1
ATOM 1047 C CA . SER A 1 136 ? 4.046 -0.196 12.776 1.00 93.94 136 SER A CA 1
ATOM 1048 C C . SER A 1 136 ? 3.237 -0.903 11.693 1.00 93.94 136 SER A C 1
ATOM 1050 O O . SER A 1 136 ? 2.001 -0.847 11.693 1.00 93.94 136 SER A O 1
ATOM 1052 N N . ALA A 1 137 ? 3.924 -1.574 10.764 1.00 96.25 137 ALA A N 1
ATOM 1053 C CA . ALA A 1 137 ? 3.261 -2.428 9.783 1.00 96.25 137 ALA A CA 1
ATOM 1054 C C . ALA A 1 137 ? 2.545 -3.594 10.472 1.00 96.25 137 ALA A C 1
ATOM 1056 O O . ALA A 1 137 ? 1.409 -3.897 10.123 1.00 96.25 137 ALA A O 1
ATOM 1057 N N . THR A 1 138 ? 3.162 -4.187 11.496 1.00 96.44 138 THR A N 1
ATOM 1058 C CA . THR A 1 138 ? 2.600 -5.314 12.250 1.00 96.44 138 THR A CA 1
ATOM 1059 C C . THR A 1 138 ? 1.252 -4.970 12.877 1.00 96.44 138 THR A C 1
ATOM 1061 O O . THR A 1 138 ? 0.282 -5.686 12.644 1.00 96.44 138 THR A O 1
ATOM 1064 N N . ASP A 1 139 ? 1.160 -3.855 13.608 1.00 96.00 139 ASP A N 1
ATOM 1065 C CA . ASP A 1 139 ? -0.101 -3.454 14.247 1.00 96.00 139 ASP A CA 1
ATOM 1066 C C . ASP A 1 139 ? -1.156 -3.080 13.203 1.00 96.00 139 ASP A C 1
ATOM 1068 O O . ASP A 1 139 ? -2.329 -3.410 13.349 1.00 96.00 139 ASP A O 1
ATOM 1072 N N . THR A 1 140 ? -0.734 -2.427 12.114 1.00 97.00 140 THR A N 1
ATOM 1073 C CA . THR A 1 140 ? -1.633 -2.050 11.015 1.00 97.00 140 THR A CA 1
ATOM 1074 C C . THR A 1 140 ? -2.244 -3.280 10.346 1.00 97.00 140 THR A C 1
ATOM 1076 O O . THR A 1 140 ? -3.453 -3.325 10.136 1.00 97.00 140 THR A O 1
ATOM 1079 N N . LEU A 1 141 ? -1.425 -4.291 10.042 1.00 98.00 141 LEU A N 1
ATOM 1080 C CA . LEU A 1 141 ? -1.893 -5.559 9.487 1.00 98.00 141 LEU A CA 1
ATOM 1081 C C . LEU A 1 141 ? -2.789 -6.311 10.469 1.00 98.00 141 LEU A C 1
ATOM 1083 O O . LEU A 1 141 ? -3.809 -6.865 10.070 1.00 98.00 141 LEU A O 1
ATOM 1087 N N . TRP A 1 142 ? -2.420 -6.329 11.749 1.00 97.81 142 TRP A N 1
ATOM 1088 C CA . TRP A 1 142 ? -3.184 -7.022 12.779 1.00 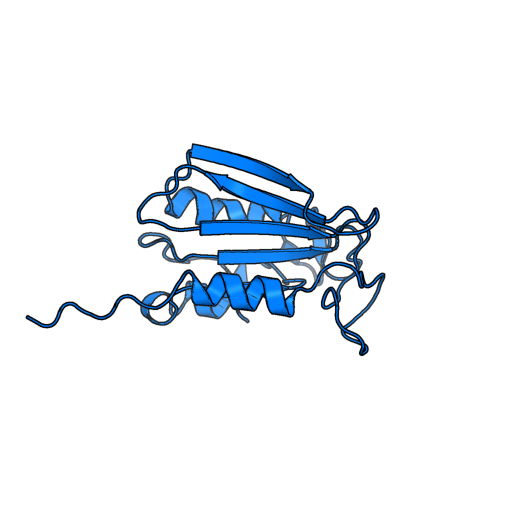97.81 142 TRP A CA 1
ATOM 1089 C C . TRP A 1 142 ? -4.596 -6.456 12.936 1.00 97.81 142 TRP A C 1
ATOM 1091 O O . TRP A 1 142 ? -5.564 -7.217 12.933 1.00 97.81 142 TRP A O 1
ATOM 1101 N N . GLU A 1 143 ? -4.731 -5.132 13.017 1.00 97.75 143 GLU A N 1
ATOM 1102 C CA . GLU A 1 143 ? -6.046 -4.490 13.081 1.00 97.75 143 GLU A CA 1
ATOM 1103 C C . GLU A 1 143 ? -6.843 -4.710 11.790 1.00 97.75 143 GLU A C 1
ATOM 1105 O O . GLU A 1 143 ? -8.018 -5.057 11.861 1.00 97.75 143 GLU A O 1
ATOM 1110 N N . PHE A 1 144 ? -6.196 -4.644 10.620 1.00 97.88 144 PHE A N 1
ATOM 1111 C CA . PHE A 1 144 ? -6.857 -4.955 9.352 1.00 97.88 144 PHE A CA 1
ATOM 1112 C C . PHE A 1 144 ? -7.449 -6.371 9.334 1.00 97.88 144 PHE A C 1
ATOM 1114 O O . PHE A 1 144 ? -8.603 -6.552 8.957 1.00 97.88 144 PHE A O 1
ATOM 1121 N N . PHE A 1 145 ? -6.702 -7.382 9.782 1.00 97.38 145 PHE A N 1
ATOM 1122 C CA . PHE A 1 145 ? -7.210 -8.754 9.820 1.00 97.38 145 PHE A CA 1
ATOM 1123 C C . PHE A 1 145 ? -8.300 -8.968 10.874 1.00 97.38 145 PHE A C 1
ATOM 1125 O O . PHE A 1 145 ? -9.221 -9.748 10.637 1.00 97.38 145 PHE A O 1
ATOM 1132 N N . LYS A 1 146 ? -8.236 -8.271 12.015 1.00 97.12 146 LYS A N 1
ATOM 1133 C CA . LYS A 1 146 ? -9.299 -8.306 13.033 1.00 97.12 146 LYS A CA 1
ATOM 1134 C C . LYS A 1 146 ? -10.621 -7.741 12.524 1.00 97.12 146 LYS A C 1
ATOM 1136 O O . LYS A 1 146 ? -11.666 -8.257 12.909 1.00 97.12 146 LYS A O 1
ATOM 1141 N N . ASP A 1 147 ? -10.562 -6.725 11.670 1.00 96.00 147 ASP A N 1
ATOM 1142 C CA . ASP A 1 147 ? -11.744 -6.105 11.070 1.00 96.00 147 ASP A CA 1
ATOM 1143 C C . ASP A 1 147 ? -12.333 -6.942 9.916 1.00 96.00 147 ASP A C 1
ATOM 1145 O O . ASP A 1 147 ? -13.475 -6.720 9.522 1.00 96.00 147 ASP A O 1
ATOM 1149 N N . HIS A 1 148 ? -11.600 -7.952 9.425 1.00 95.00 148 HIS A N 1
ATOM 1150 C CA . HIS A 1 148 ? -12.017 -8.838 8.330 1.00 95.00 148 HIS A CA 1
ATOM 1151 C C . HIS A 1 148 ? -11.985 -10.329 8.723 1.00 95.00 148 HIS A C 1
ATOM 1153 O O . HIS A 1 148 ? -11.294 -11.141 8.083 1.00 95.00 148 HIS A O 1
ATOM 1159 N N . PRO A 1 149 ? -12.723 -10.738 9.775 1.00 92.81 149 PRO A N 1
ATOM 1160 C CA . PRO A 1 149 ? -12.859 -12.146 10.108 1.00 92.81 149 PRO A CA 1
ATOM 1161 C C . PRO A 1 149 ? -13.611 -12.872 8.989 1.00 92.81 149 PRO A C 1
ATOM 1163 O O . PRO A 1 149 ? -14.435 -12.293 8.280 1.00 92.81 149 PRO A O 1
ATOM 1166 N N . ARG A 1 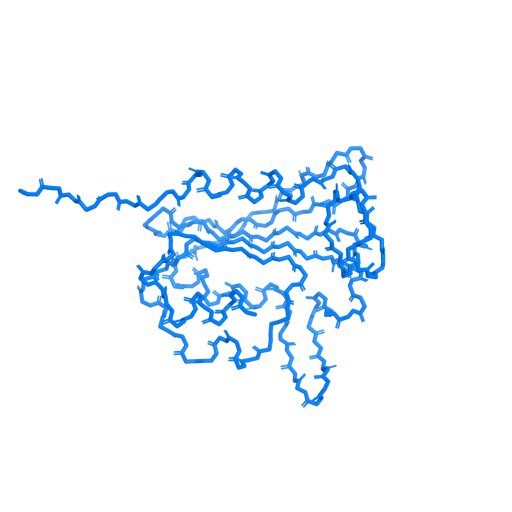150 ? -13.367 -14.176 8.841 1.00 85.88 150 ARG A N 1
ATOM 1167 C CA . ARG A 1 150 ? -14.214 -14.996 7.974 1.00 85.88 150 ARG A CA 1
ATOM 1168 C C . ARG A 1 150 ? -15.639 -14.973 8.530 1.00 85.88 150 ARG A C 1
ATOM 1170 O O . ARG A 1 150 ? -15.828 -15.270 9.707 1.00 85.88 150 ARG A O 1
ATOM 1177 N N . ALA A 1 151 ? -16.621 -14.653 7.689 1.00 73.75 151 ALA A N 1
ATOM 1178 C CA . ALA A 1 151 ? -18.020 -14.818 8.055 1.00 73.75 151 ALA A CA 1
ATOM 1179 C C . ALA A 1 151 ? -18.267 -16.295 8.396 1.00 73.75 151 ALA A C 1
ATOM 1181 O O . ALA A 1 151 ? -17.905 -17.181 7.615 1.00 73.75 151 ALA A O 1
ATOM 1182 N N . GLU A 1 152 ? -18.836 -16.576 9.569 1.00 64.69 152 GLU A N 1
ATOM 1183 C CA . GLU A 1 152 ? -19.287 -17.935 9.853 1.00 64.69 152 GLU A CA 1
ATOM 1184 C C . GLU A 1 152 ? -20.397 -18.292 8.856 1.00 64.69 152 GLU A C 1
ATOM 1186 O O . GLU A 1 152 ? -21.269 -17.455 8.594 1.00 64.69 152 GLU A O 1
ATOM 1191 N N . PRO A 1 153 ? -20.378 -19.499 8.264 1.00 58.12 153 PRO A N 1
ATOM 1192 C CA . PRO A 1 153 ?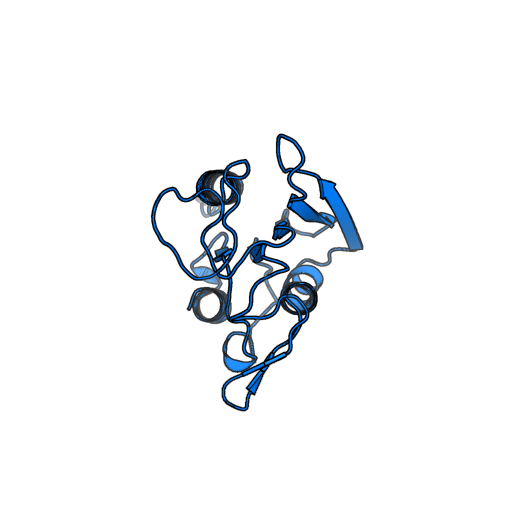 -21.512 -19.947 7.476 1.00 58.12 153 PRO A CA 1
ATOM 1193 C C . PRO A 1 153 ? -22.751 -19.905 8.373 1.00 58.12 153 PRO A C 1
ATOM 1195 O O . PRO A 1 153 ? -22.717 -20.398 9.502 1.00 58.12 153 PRO A O 1
ATOM 1198 N N . ALA A 1 154 ? -23.828 -19.288 7.885 1.00 52.94 154 ALA A N 1
ATOM 1199 C CA . ALA A 1 154 ? -25.102 -19.310 8.584 1.00 52.94 154 ALA A CA 1
ATOM 1200 C C . ALA A 1 154 ? -25.476 -20.777 8.830 1.00 52.94 154 ALA A C 1
ATOM 1202 O O . ALA A 1 154 ? -25.646 -21.547 7.887 1.00 52.94 154 ALA A O 1
ATOM 1203 N N . HIS A 1 155 ? -25.523 -21.177 10.099 1.00 49.03 155 HIS A N 1
ATOM 1204 C CA . HIS A 1 155 ? -26.058 -22.472 10.481 1.00 49.03 155 HIS A CA 1
ATOM 1205 C C . HIS A 1 155 ? -27.567 -22.451 10.195 1.00 49.03 155 HIS A C 1
ATOM 1207 O O . HIS A 1 155 ? -28.318 -21.819 10.940 1.00 49.03 155 HIS A O 1
ATOM 1213 N N . GLU A 1 156 ? -27.982 -23.086 9.096 1.00 42.06 156 GLU A N 1
ATOM 1214 C CA . GLU A 1 156 ? -29.374 -23.506 8.862 1.00 42.06 156 GLU A CA 1
ATOM 1215 C C . GLU A 1 156 ? -29.743 -24.718 9.730 1.00 42.06 156 GLU A C 1
ATOM 1217 O O . GLU A 1 156 ? -28.879 -25.611 9.921 1.00 42.06 156 GLU A O 1
#

Sequence (156 aa):
MVSVLACQLRDRFSAFATIAGAYYPQSFDGCDYSEPTPMLAIHGTGDATMHYEGGERQGETYPSVRTWLE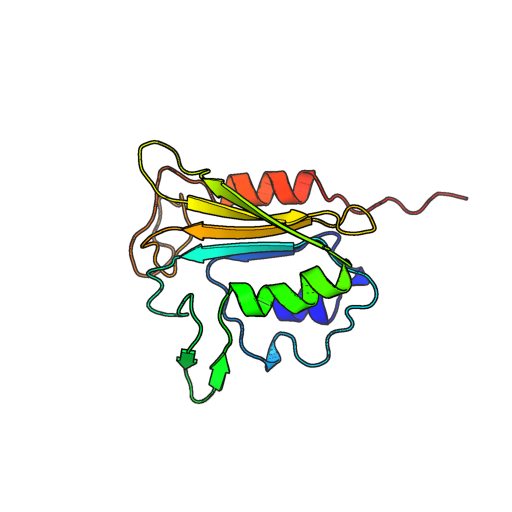PWAEAADCTGSKDRKVGKRGEKVVRTKWQNCRDGVDVELYSVADGGHVWPGETMYSGGGYVTQDFSATDTLWEFFKDHPRAEPAHE

Secondary structure (DSSP, 8-state):
-HHHHHHH-GGG-S-EEEES----GGGTTT---SS---EEEEEETT-SSS-TT-EEETTEEE--HHHHHHHHHHHTT--EEEEEE--STT--EEEEEEES-GGG--EEEEEETTB-BS-TT-SS--SBSB--SSS-HHHHHHHHHHHSPPPPP---

InterPro domains:
  IPR029058 Alpha/Beta hydrolase fold [G3DSA:3.40.50.1820] (1-152)
  IPR029058 Alpha/Beta hydrolase fold [SSF53474] (1-151)
  IPR043595 Feruloyl esterase B/C/D [PTHR38050] (1-148)

Foldseek 3Di:
DQLQCCQPVVVPDLETEEELDDAFCVSHPPGDLQDAHAYEYEYECQAPPAHQQWDDDPNTTGHHPVVSLVSNQVSQVFDAWDWDQDFPDPWGWIKIWGHPGPPPHTRIYTYGYQDYSAQALDPDGGDDGDHHNRDHPVVVVVVSVVVRDPDDPPDD